Protein AF-A0A969SU35-F1 (afdb_monomer)

Nearest PDB structures (foldseek):
  8gym-assembly1_t5  TM=3.077E-01  e=8.056E+00  Tetrahymena thermophila SB210

Structure (mmCIF, N/CA/C/O backbone):
data_AF-A0A969SU35-F1
#
_entry.id   AF-A0A969SU35-F1
#
loop_
_atom_site.group_PDB
_atom_site.id
_atom_site.type_symbol
_atom_site.label_atom_id
_atom_site.label_alt_id
_atom_site.label_comp_id
_atom_site.label_asym_id
_atom_site.label_entity_id
_atom_site.label_seq_id
_atom_site.pdbx_PDB_ins_code
_atom_site.Cartn_x
_atom_site.Cartn_y
_atom_site.Cartn_z
_atom_site.occupancy
_atom_site.B_iso_or_equiv
_atom_site.auth_seq_id
_atom_site.auth_comp_id
_atom_site.auth_asym_id
_atom_site.auth_atom_id
_atom_site.pdbx_PDB_model_num
ATOM 1 N N . MET A 1 1 ? -15.078 13.250 1.521 1.00 56.38 1 MET A N 1
ATOM 2 C CA . MET A 1 1 ? -14.230 12.289 0.767 1.00 56.38 1 MET A CA 1
ATOM 3 C C . MET A 1 1 ? -14.354 10.861 1.301 1.00 56.38 1 MET A C 1
ATOM 5 O O . MET A 1 1 ? -14.612 9.961 0.513 1.00 56.38 1 MET A O 1
ATOM 9 N N . LEU A 1 2 ? -14.246 10.649 2.619 1.00 65.19 2 LEU A N 1
ATOM 10 C CA . LEU A 1 2 ? -14.391 9.331 3.262 1.00 65.19 2 LEU A CA 1
ATOM 11 C C . LEU A 1 2 ? -15.762 8.658 3.031 1.00 65.19 2 LEU A C 1
ATOM 13 O O . LEU A 1 2 ? -15.811 7.456 2.777 1.00 65.19 2 LEU A O 1
ATOM 17 N N . ASP A 1 3 ? -16.856 9.424 3.027 1.00 77.19 3 ASP A N 1
ATOM 18 C CA . ASP A 1 3 ? -18.207 8.880 2.793 1.00 77.19 3 ASP A CA 1
ATOM 19 C C . ASP A 1 3 ? -18.435 8.427 1.344 1.00 77.19 3 ASP A C 1
ATOM 21 O O . ASP A 1 3 ? -19.140 7.449 1.087 1.00 77.19 3 ASP A O 1
ATOM 25 N N . GLY A 1 4 ? -17.768 9.084 0.388 1.00 77.69 4 GLY A N 1
ATOM 26 C CA . GLY A 1 4 ? -17.769 8.682 -1.021 1.00 77.69 4 GLY A CA 1
ATOM 27 C C . GLY A 1 4 ? -17.062 7.343 -1.234 1.00 77.69 4 GLY A C 1
ATOM 28 O O . GLY A 1 4 ? -17.556 6.480 -1.951 1.00 77.69 4 GLY A O 1
ATOM 29 N N . LEU A 1 5 ? -15.941 7.125 -0.539 1.00 75.06 5 LEU A N 1
ATOM 30 C CA . LEU A 1 5 ? -15.221 5.854 -0.601 1.00 75.06 5 LEU A CA 1
ATOM 31 C C . LEU A 1 5 ? -16.027 4.719 0.048 1.00 75.06 5 LEU A C 1
ATOM 33 O O . LEU A 1 5 ? -16.115 3.629 -0.509 1.00 75.06 5 LEU A O 1
ATOM 37 N N . LYS A 1 6 ? -16.659 4.976 1.200 1.00 72.38 6 LYS A N 1
ATOM 38 C CA . LYS A 1 6 ? -17.531 3.996 1.866 1.00 72.38 6 LYS A CA 1
ATOM 39 C C . LYS A 1 6 ? -18.706 3.581 0.986 1.00 72.38 6 LYS A C 1
ATOM 41 O O . L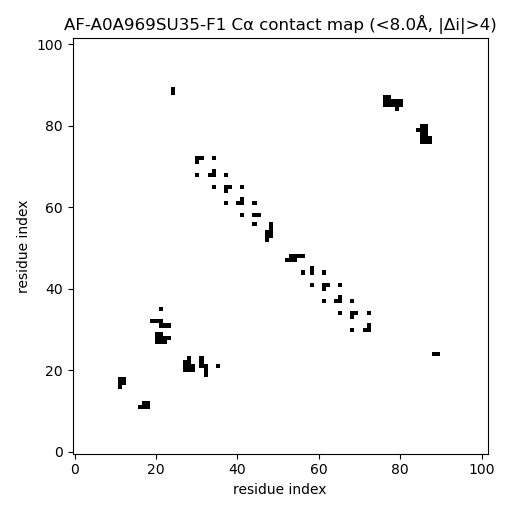YS A 1 6 ? -18.937 2.391 0.815 1.00 72.38 6 LYS A O 1
ATOM 46 N N . SER A 1 7 ? -19.428 4.547 0.424 1.00 78.25 7 SER A N 1
ATOM 47 C CA . SER A 1 7 ? -20.576 4.270 -0.449 1.00 78.25 7 SER A CA 1
ATOM 48 C C . SER A 1 7 ? -20.168 3.539 -1.730 1.00 78.25 7 SER A C 1
ATOM 50 O O . SER A 1 7 ? -20.891 2.656 -2.181 1.00 78.25 7 SER A O 1
ATOM 52 N N . PHE A 1 8 ? -18.984 3.823 -2.275 1.00 81.06 8 PHE A N 1
ATOM 53 C CA . PHE A 1 8 ? -18.418 3.063 -3.389 1.00 81.06 8 PHE A CA 1
ATOM 54 C C . PHE A 1 8 ? -18.096 1.607 -3.015 1.00 81.06 8 PHE A C 1
ATOM 56 O O . PHE A 1 8 ? -18.470 0.692 -3.743 1.00 81.06 8 PHE A O 1
ATOM 63 N N . ILE A 1 9 ? -17.467 1.376 -1.857 1.00 74.06 9 ILE A N 1
ATOM 64 C CA . ILE A 1 9 ? -17.168 0.023 -1.356 1.00 74.06 9 ILE A CA 1
ATOM 65 C C . ILE A 1 9 ? -18.459 -0.772 -1.116 1.00 74.06 9 ILE A C 1
ATOM 67 O O . ILE A 1 9 ? -18.519 -1.949 -1.459 1.00 74.06 9 ILE A O 1
ATOM 71 N N . VAL A 1 10 ? -19.500 -0.137 -0.566 1.00 78.56 10 VAL A N 1
ATOM 72 C CA . VAL A 1 10 ? -20.816 -0.768 -0.373 1.00 78.56 10 VAL A CA 1
ATOM 73 C C . VAL A 1 10 ? -21.434 -1.148 -1.718 1.00 78.56 10 VAL A C 1
ATOM 75 O O . VAL A 1 10 ? -21.807 -2.303 -1.889 1.00 78.56 10 VAL A O 1
ATOM 78 N N . LYS A 1 11 ? -21.441 -0.234 -2.698 1.00 81.25 11 LYS A N 1
ATOM 79 C CA . LYS A 1 11 ? -21.952 -0.510 -4.051 1.00 81.25 11 LYS A CA 1
ATOM 80 C C . LYS A 1 11 ? -21.224 -1.657 -4.747 1.00 81.25 11 LYS A C 1
ATOM 82 O O . LYS A 1 11 ? -21.871 -2.444 -5.421 1.00 81.25 11 LYS A O 1
ATOM 87 N N . LEU A 1 12 ? -19.906 -1.769 -4.578 1.00 76.62 12 LEU A N 1
ATOM 88 C CA . LEU A 1 12 ? -19.122 -2.879 -5.133 1.00 76.62 12 LEU A CA 1
ATOM 89 C C . LEU A 1 12 ? -19.481 -4.225 -4.496 1.00 76.62 12 LEU A C 1
ATOM 91 O O . LEU A 1 12 ? -19.523 -5.249 -5.178 1.00 76.62 12 LEU A O 1
ATOM 95 N N . ASN A 1 13 ? -19.764 -4.213 -3.195 1.00 73.81 13 ASN A N 1
ATOM 96 C CA . ASN A 1 13 ? -20.196 -5.401 -2.471 1.00 73.81 13 ASN A CA 1
ATOM 97 C C . ASN A 1 13 ? -21.625 -5.808 -2.884 1.00 73.81 13 ASN A C 1
ATOM 99 O O . ASN A 1 13 ? -21.894 -6.985 -3.099 1.00 73.81 13 ASN A O 1
ATOM 103 N N . GLU A 1 14 ? -22.522 -4.831 -3.059 1.00 76.19 14 GLU A N 1
ATOM 104 C CA . GLU A 1 14 ? -23.890 -5.029 -3.565 1.00 76.19 14 GLU A CA 1
ATOM 105 C C . GLU A 1 14 ? -23.918 -5.486 -5.029 1.00 76.19 14 GLU A C 1
ATOM 107 O O . GLU A 1 14 ? -24.744 -6.316 -5.398 1.00 76.19 14 GLU A O 1
ATOM 112 N N . SER A 1 15 ? -22.987 -5.012 -5.861 1.00 77.06 15 SER A N 1
ATOM 113 C CA . SER A 1 15 ? -22.836 -5.456 -7.249 1.00 77.06 15 SER A CA 1
ATOM 114 C C . SER A 1 15 ? -22.139 -6.817 -7.373 1.00 77.06 15 SER A C 1
ATOM 116 O O . SER A 1 15 ? -21.793 -7.226 -8.479 1.00 77.06 15 SER A O 1
ATOM 118 N N . GLY A 1 16 ? -21.892 -7.505 -6.252 1.00 65.25 16 GLY A N 1
ATOM 119 C CA . GLY A 1 16 ? -21.328 -8.851 -6.221 1.00 65.25 16 GLY A CA 1
ATOM 120 C C . GLY A 1 16 ? -19.861 -8.931 -6.635 1.00 65.25 16 GLY A C 1
ATOM 121 O O . GLY A 1 16 ? -19.398 -10.018 -6.972 1.00 65.25 16 GLY A O 1
ATOM 122 N N . VAL A 1 17 ? -19.120 -7.816 -6.624 1.00 71.50 17 VAL A N 1
ATOM 123 C CA . VAL A 1 17 ? -17.678 -7.824 -6.893 1.00 71.50 17 VAL A CA 1
ATOM 124 C C . VAL A 1 17 ? -16.976 -8.199 -5.588 1.00 71.50 17 VAL A C 1
ATOM 126 O O . VAL A 1 17 ? -16.948 -7.384 -4.661 1.00 71.50 17 VAL A O 1
ATOM 129 N N . PRO A 1 18 ? -16.412 -9.417 -5.465 1.00 66.44 18 PRO A N 1
ATOM 130 C CA . PRO A 1 18 ? -15.722 -9.810 -4.250 1.00 66.44 18 PRO A CA 1
ATOM 131 C C . PRO A 1 18 ? -14.501 -8.909 -4.071 1.00 66.44 18 PRO A C 1
ATOM 133 O O . PRO A 1 18 ? -13.557 -8.958 -4.857 1.00 66.44 18 PRO A O 1
ATOM 136 N N . LEU A 1 19 ? -14.519 -8.072 -3.034 1.00 69.06 19 LEU A N 1
ATOM 137 C CA . LEU A 1 19 ? -13.367 -7.267 -2.651 1.00 69.06 19 LEU A CA 1
ATOM 138 C C . LEU A 1 19 ? -12.499 -8.079 -1.684 1.00 69.06 19 LEU A C 1
ATOM 140 O O . LEU A 1 19 ? -12.898 -8.263 -0.528 1.00 69.06 19 LEU A O 1
ATOM 144 N N . PRO A 1 20 ? -11.320 -8.572 -2.111 1.00 71.56 20 PRO A N 1
ATOM 145 C CA . PRO A 1 20 ? -10.421 -9.288 -1.221 1.00 71.56 20 PRO A CA 1
ATOM 146 C C . PRO A 1 20 ? -9.867 -8.303 -0.188 1.00 71.56 20 PRO A C 1
ATOM 148 O O . PRO A 1 20 ? -8.945 -7.540 -0.464 1.00 71.56 20 PRO A O 1
ATOM 151 N N . MET A 1 21 ? -10.458 -8.293 1.007 1.00 79.31 21 MET A N 1
ATOM 152 C CA . MET A 1 21 ? -9.996 -7.476 2.126 1.00 79.31 21 MET A CA 1
ATOM 153 C C . MET A 1 21 ? -9.255 -8.329 3.147 1.00 79.31 21 MET A C 1
ATOM 155 O O . MET A 1 21 ? -9.782 -9.320 3.658 1.00 79.31 21 MET A O 1
ATOM 159 N N . VAL A 1 22 ? -8.052 -7.889 3.507 1.00 81.38 22 VAL A N 1
ATOM 160 C CA . VAL A 1 22 ? -7.283 -8.462 4.610 1.00 81.38 22 VAL A CA 1
ATOM 161 C C . VAL A 1 22 ? -8.019 -8.176 5.916 1.00 81.38 22 VAL A C 1
ATOM 163 O O . VAL A 1 22 ? -8.379 -7.032 6.221 1.00 81.38 22 VAL A O 1
ATOM 166 N N . ARG A 1 23 ? -8.258 -9.234 6.695 1.00 76.00 23 ARG A N 1
ATOM 167 C CA . ARG A 1 23 ? -8.853 -9.129 8.026 1.00 76.00 23 ARG A CA 1
ATOM 168 C C . ARG A 1 23 ? -7.756 -8.977 9.066 1.00 76.00 23 ARG A C 1
ATOM 170 O O . ARG A 1 23 ? -6.842 -9.788 9.131 1.00 76.00 23 ARG A O 1
ATOM 177 N N . THR A 1 24 ? -7.894 -7.966 9.910 1.00 73.38 24 THR A N 1
ATOM 178 C CA . THR A 1 24 ? -7.055 -7.763 11.096 1.00 73.38 24 THR A CA 1
ATOM 179 C C . THR A 1 24 ? -7.969 -7.858 12.313 1.00 73.38 24 THR A C 1
ATOM 181 O O . THR A 1 24 ? -8.896 -7.054 12.430 1.00 73.38 24 THR A O 1
ATOM 184 N N . ASN A 1 25 ? -7.759 -8.848 13.189 1.00 67.88 25 ASN A N 1
ATOM 185 C CA . ASN A 1 25 ? -8.601 -9.111 14.371 1.00 67.88 25 ASN A CA 1
ATOM 186 C C . ASN A 1 25 ? -10.093 -9.293 14.036 1.00 67.88 25 ASN A C 1
ATOM 188 O O . ASN A 1 25 ? -10.968 -8.643 14.604 1.00 67.88 25 ASN A O 1
ATOM 192 N N . GLY A 1 26 ? -10.384 -10.120 13.028 1.00 73.06 26 GLY A N 1
ATOM 193 C CA . GLY A 1 26 ? -11.753 -10.443 12.607 1.00 73.06 26 GLY A CA 1
ATOM 194 C C . GLY A 1 26 ? -12.485 -9.340 11.832 1.00 73.06 26 GLY A C 1
ATOM 195 O O . GLY A 1 26 ? -13.494 -9.631 11.192 1.00 73.06 26 GLY A O 1
ATOM 196 N N . LYS A 1 27 ? -11.967 -8.103 11.809 1.00 74.00 27 LYS A N 1
ATOM 197 C CA . LYS A 1 27 ? -12.558 -6.974 11.073 1.00 74.00 27 LYS A CA 1
ATOM 198 C C . LYS A 1 27 ? -11.840 -6.740 9.738 1.00 74.00 27 LYS A C 1
ATOM 200 O O . LYS A 1 27 ? -10.609 -6.813 9.689 1.00 74.00 27 LYS A O 1
ATOM 205 N N . PRO A 1 28 ? -12.571 -6.440 8.650 1.00 78.88 28 PRO A N 1
ATOM 206 C CA . PRO A 1 28 ? -11.952 -6.069 7.382 1.00 78.88 28 PRO A CA 1
ATOM 207 C C . PRO A 1 28 ? -11.196 -4.742 7.525 1.00 78.88 28 PRO A C 1
ATOM 209 O O . PRO A 1 28 ? -11.714 -3.781 8.098 1.00 78.88 28 PRO A O 1
ATOM 212 N N . SER A 1 29 ? -9.969 -4.680 7.003 1.00 79.25 29 SER A N 1
ATOM 213 C CA . SER A 1 29 ? -9.123 -3.488 7.083 1.00 79.25 29 SER A CA 1
ATOM 214 C C . SER A 1 29 ? -8.605 -3.085 5.706 1.00 79.25 29 SER A C 1
ATOM 216 O O . SER A 1 29 ? -7.735 -3.735 5.122 1.00 79.25 29 SER A O 1
ATOM 218 N N . LEU A 1 30 ? -9.113 -1.956 5.205 1.00 82.25 30 LEU A N 1
ATOM 219 C CA . LEU A 1 30 ? -8.684 -1.371 3.933 1.00 82.25 30 LEU A CA 1
ATOM 220 C C . LEU A 1 30 ? -7.184 -1.037 3.949 1.00 82.25 30 LEU A C 1
ATOM 222 O O . LEU A 1 30 ? -6.465 -1.359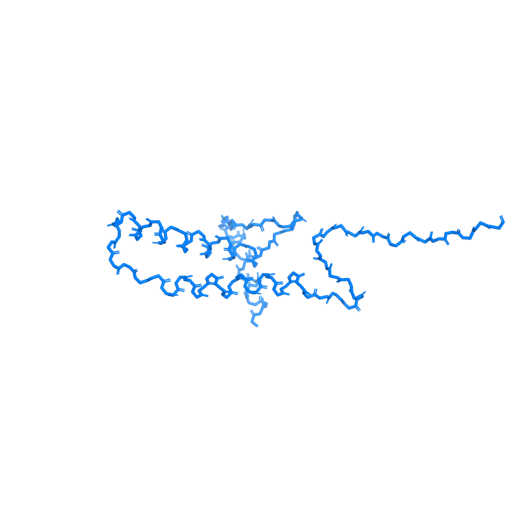 3.011 1.00 82.25 30 LEU A O 1
ATOM 226 N N . THR A 1 31 ? -6.694 -0.443 5.042 1.00 82.38 31 THR A N 1
ATOM 227 C CA . THR A 1 31 ? -5.282 -0.053 5.184 1.00 82.38 31 THR A CA 1
ATOM 228 C C . THR A 1 31 ? -4.355 -1.266 5.139 1.00 82.38 31 THR A C 1
ATOM 230 O O . THR A 1 31 ? -3.342 -1.232 4.451 1.00 82.38 31 THR A O 1
ATOM 233 N N . ALA A 1 32 ? -4.722 -2.358 5.818 1.00 80.69 32 ALA A N 1
ATOM 234 C CA . ALA A 1 32 ? -3.946 -3.598 5.782 1.00 80.69 32 ALA A CA 1
ATOM 235 C C . ALA A 1 32 ? -3.946 -4.222 4.377 1.00 80.69 32 ALA A C 1
ATOM 237 O O . ALA A 1 32 ? -2.925 -4.717 3.914 1.00 80.69 32 ALA A O 1
ATOM 238 N N . THR A 1 33 ? -5.076 -4.135 3.673 1.00 85.94 33 THR A N 1
ATOM 239 C CA . THR A 1 33 ? -5.206 -4.615 2.290 1.00 85.94 33 THR A CA 1
ATOM 240 C C . THR A 1 33 ? -4.316 -3.822 1.331 1.00 85.94 33 THR A C 1
ATOM 242 O O . THR A 1 33 ? -3.634 -4.411 0.499 1.00 85.94 33 THR A O 1
ATOM 245 N N . LEU A 1 34 ? -4.262 -2.495 1.475 1.00 85.44 34 LEU A N 1
ATOM 246 C CA . LEU A 1 34 ? -3.392 -1.632 0.669 1.00 85.44 34 LEU A CA 1
ATOM 247 C C . LEU A 1 34 ? -1.905 -1.891 0.938 1.00 85.44 34 LEU A C 1
ATOM 249 O O . LEU A 1 34 ? -1.113 -1.928 -0.002 1.00 85.44 34 LEU A O 1
ATOM 253 N N . VAL A 1 35 ? -1.520 -2.128 2.197 1.00 86.88 35 VAL A N 1
ATOM 254 C CA . VAL A 1 35 ? -0.152 -2.563 2.532 1.0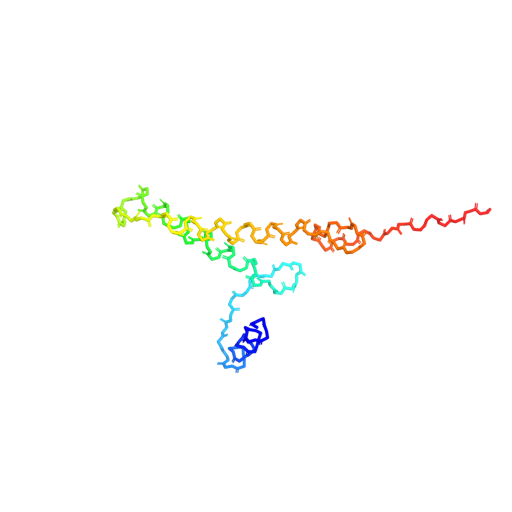0 86.88 35 VAL A CA 1
ATOM 255 C C . VAL A 1 35 ? 0.163 -3.901 1.889 1.00 86.88 35 VAL A C 1
ATOM 257 O O . VAL A 1 35 ? 1.207 -4.046 1.269 1.00 86.88 35 VAL A O 1
ATOM 260 N N . PHE A 1 36 ? -0.744 -4.868 1.992 1.00 87.06 36 PHE A N 1
ATOM 261 C CA . PHE A 1 36 ? -0.539 -6.182 1.402 1.00 87.06 36 PHE A CA 1
ATOM 262 C C . PHE A 1 36 ? -0.365 -6.104 -0.121 1.00 87.06 36 PHE A C 1
ATOM 264 O O . PHE A 1 36 ? 0.577 -6.677 -0.662 1.00 87.06 36 PHE A O 1
ATOM 271 N N . LEU A 1 37 ? -1.221 -5.355 -0.819 1.00 88.12 37 LEU A N 1
ATOM 272 C CA . LEU A 1 37 ? -1.118 -5.171 -2.269 1.00 88.12 37 LEU A CA 1
ATOM 273 C C . LEU A 1 37 ? 0.182 -4.468 -2.670 1.00 88.12 37 LEU A C 1
ATOM 275 O O . LEU A 1 37 ? 0.907 -4.975 -3.523 1.00 88.12 37 LEU A O 1
ATOM 279 N N . SER A 1 38 ? 0.503 -3.339 -2.032 1.00 86.19 38 SER A N 1
ATOM 280 C CA . SER A 1 38 ? 1.728 -2.581 -2.328 1.00 86.19 38 SER A CA 1
ATOM 281 C C . SER A 1 38 ? 2.996 -3.377 -2.012 1.00 86.19 38 SER A C 1
ATOM 283 O O . SER A 1 38 ? 3.961 -3.310 -2.770 1.00 86.19 38 SER A O 1
ATOM 285 N N . PHE A 1 39 ? 2.979 -4.198 -0.959 1.00 88.31 39 PHE A N 1
ATOM 286 C CA . PHE A 1 39 ? 4.082 -5.091 -0.614 1.00 88.31 39 PHE A CA 1
ATOM 287 C C . PHE A 1 39 ? 4.300 -6.155 -1.686 1.00 88.31 39 PHE A C 1
ATOM 289 O O . PHE A 1 39 ? 5.422 -6.319 -2.155 1.00 88.31 39 PHE A O 1
ATOM 296 N N . ASN A 1 40 ? 3.237 -6.834 -2.125 1.00 87.44 40 ASN A N 1
ATOM 297 C CA . ASN A 1 40 ? 3.348 -7.832 -3.189 1.00 87.44 40 ASN A CA 1
ATOM 298 C C . ASN A 1 40 ? 3.811 -7.203 -4.509 1.00 87.44 40 ASN A C 1
ATOM 300 O O . ASN A 1 40 ? 4.637 -7.789 -5.202 1.00 87.44 40 ASN A O 1
ATOM 304 N N . MET A 1 41 ? 3.340 -5.998 -4.841 1.00 85.75 41 MET A N 1
ATOM 305 C CA . MET A 1 41 ? 3.772 -5.288 -6.047 1.00 85.75 41 MET A CA 1
ATO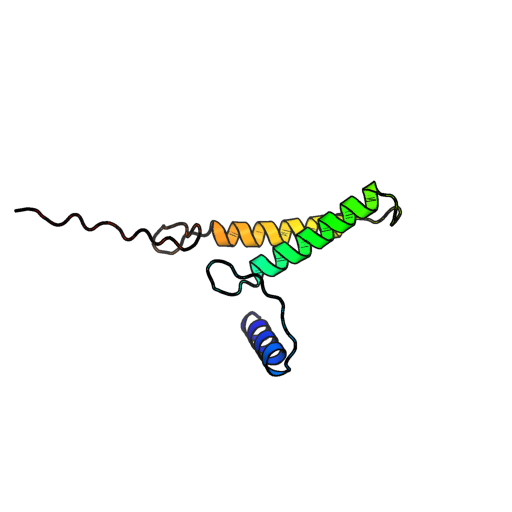M 306 C C . MET A 1 41 ? 5.266 -4.941 -6.007 1.00 85.75 41 MET A C 1
ATOM 308 O O . MET A 1 41 ? 5.989 -5.210 -6.965 1.00 85.75 41 MET A O 1
ATOM 312 N N . ALA A 1 42 ? 5.742 -4.393 -4.886 1.00 86.31 42 ALA A N 1
ATOM 313 C CA . ALA A 1 42 ? 7.152 -4.068 -4.703 1.00 86.31 42 ALA A CA 1
ATOM 314 C C . ALA A 1 42 ? 8.031 -5.329 -4.689 1.00 86.31 42 ALA A C 1
ATOM 316 O O . ALA A 1 42 ? 9.079 -5.351 -5.330 1.00 86.31 42 ALA A O 1
ATOM 317 N N . LEU A 1 43 ? 7.588 -6.396 -4.016 1.00 87.38 43 LEU A N 1
ATOM 318 C CA . LEU A 1 43 ? 8.311 -7.665 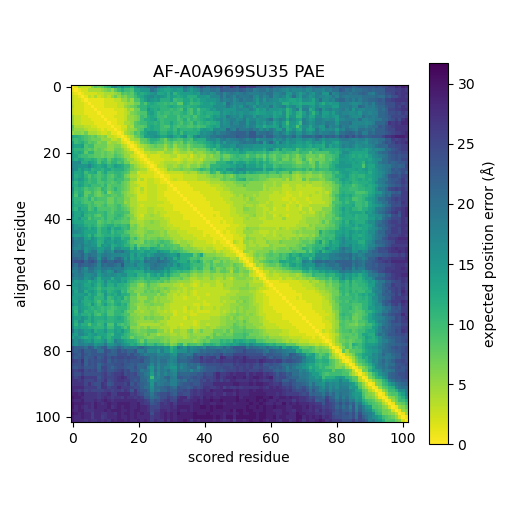-3.930 1.00 87.38 43 LEU A CA 1
ATOM 319 C C . LEU A 1 43 ? 8.429 -8.344 -5.299 1.00 87.38 43 LEU A C 1
ATOM 321 O O . LEU A 1 43 ? 9.529 -8.716 -5.700 1.00 87.38 43 LEU A O 1
ATOM 325 N N . LEU A 1 44 ? 7.329 -8.458 -6.048 1.00 86.94 44 LEU A N 1
ATOM 326 C CA . LEU A 1 44 ? 7.351 -9.011 -7.405 1.00 86.94 44 LEU A CA 1
ATOM 327 C C . LEU A 1 44 ? 8.194 -8.155 -8.348 1.00 86.94 44 LEU A C 1
ATOM 329 O O . LEU A 1 44 ? 8.936 -8.702 -9.158 1.00 86.94 44 LEU A O 1
ATOM 333 N N . GLY A 1 45 ? 8.134 -6.830 -8.215 1.00 85.19 45 GLY A N 1
ATOM 334 C CA . GLY A 1 45 ? 8.985 -5.930 -8.982 1.00 85.19 45 GLY A CA 1
ATOM 335 C C . GLY A 1 45 ? 10.476 -6.137 -8.692 1.00 85.19 45 GLY A C 1
ATOM 336 O O . GLY A 1 45 ? 11.279 -6.239 -9.618 1.00 85.19 45 GLY A O 1
ATOM 337 N N . GLN A 1 46 ? 10.857 -6.274 -7.419 1.00 84.75 46 GLN A N 1
ATOM 338 C CA . GLN A 1 46 ? 12.242 -6.551 -7.023 1.00 84.75 46 GLN A CA 1
ATOM 339 C C . GLN A 1 46 ? 12.712 -7.934 -7.493 1.00 84.75 46 GLN A C 1
ATOM 341 O O . GLN A 1 46 ? 13.794 -8.044 -8.067 1.00 84.75 46 GLN A O 1
ATOM 346 N N . LEU A 1 47 ? 11.895 -8.977 -7.320 1.00 85.75 47 LEU A N 1
ATOM 347 C CA . LEU A 1 47 ? 12.195 -10.324 -7.820 1.00 85.75 47 LEU A CA 1
ATOM 348 C C . LEU A 1 47 ? 12.291 -10.355 -9.351 1.00 85.75 47 LEU A C 1
ATOM 350 O O . LEU A 1 47 ? 13.171 -11.010 -9.909 1.00 85.75 47 LEU A O 1
ATOM 354 N N . GLY A 1 48 ? 11.429 -9.606 -10.035 1.00 84.00 48 GLY A N 1
ATOM 355 C CA . GLY A 1 48 ? 11.444 -9.424 -11.483 1.00 84.00 48 GLY A CA 1
ATOM 356 C C . GLY A 1 48 ? 12.720 -8.752 -11.991 1.00 84.00 48 GLY A C 1
ATOM 357 O O . GLY A 1 48 ? 13.264 -9.157 -13.017 1.00 84.00 48 GLY A O 1
ATOM 358 N N . LYS A 1 49 ? 13.234 -7.774 -11.236 1.00 79.94 49 LYS A N 1
ATOM 359 C CA . LYS A 1 49 ? 14.511 -7.110 -11.518 1.00 79.94 49 LYS A CA 1
ATOM 360 C C . LYS A 1 49 ? 15.708 -8.029 -11.268 1.00 79.94 49 LYS A C 1
ATOM 362 O O . LYS A 1 49 ? 16.604 -8.092 -12.098 1.00 79.94 49 LYS A O 1
ATOM 367 N N . ILE A 1 50 ? 15.710 -8.789 -10.170 1.00 82.88 50 ILE A N 1
ATOM 368 C CA . ILE A 1 50 ? 16.789 -9.746 -9.851 1.00 82.88 50 ILE A CA 1
ATOM 369 C C . ILE A 1 50 ? 16.848 -10.883 -10.880 1.00 82.88 50 ILE A C 1
ATOM 371 O O . ILE A 1 50 ? 17.929 -11.297 -11.288 1.00 82.88 50 ILE A O 1
ATOM 375 N N . SER A 1 51 ? 15.690 -11.375 -11.324 1.00 84.38 51 SER A N 1
ATOM 376 C CA . SER A 1 51 ? 15.595 -12.433 -12.338 1.00 84.38 51 SER A CA 1
ATOM 377 C C . SER A 1 51 ? 15.833 -11.943 -13.772 1.00 84.38 51 SER A C 1
ATOM 379 O O . SER A 1 51 ? 15.794 -12.758 -14.691 1.00 84.38 51 SER A O 1
ATOM 381 N N . ASN A 1 52 ? 16.069 -10.637 -13.984 1.00 77.56 52 ASN A N 1
ATOM 382 C CA . ASN A 1 52 ? 16.132 -9.979 -15.298 1.00 77.56 52 ASN A CA 1
ATOM 383 C C . ASN A 1 52 ? 14.916 -10.254 -16.206 1.00 77.56 52 ASN A C 1
ATOM 385 O O . ASN A 1 52 ? 14.962 -9.984 -17.403 1.00 77.56 52 ASN A O 1
ATOM 389 N N . PHE A 1 53 ? 13.809 -10.759 -15.655 1.00 79.19 53 PHE A N 1
ATOM 390 C CA . PHE A 1 53 ? 12.643 -11.174 -16.435 1.00 79.19 53 PHE A CA 1
ATOM 391 C C . PHE A 1 53 ? 11.923 -9.982 -17.075 1.00 79.19 53 PHE A C 1
ATOM 393 O O . PHE A 1 53 ? 11.339 -10.096 -18.148 1.00 79.19 53 PHE A O 1
ATOM 400 N N . PHE A 1 54 ? 11.990 -8.826 -16.416 1.00 66.94 54 PHE A N 1
ATOM 401 C CA . PHE A 1 54 ? 11.304 -7.610 -16.834 1.00 66.94 54 PHE A CA 1
ATOM 402 C C . PHE A 1 54 ? 12.241 -6.503 -17.362 1.00 66.94 54 PHE A C 1
ATOM 404 O O . PHE A 1 54 ? 11.758 -5.444 -17.756 1.00 66.94 54 PHE A O 1
ATOM 411 N N . GLY A 1 55 ? 13.560 -6.729 -17.405 1.00 74.31 55 GLY A N 1
ATOM 412 C CA . GLY A 1 55 ? 14.547 -5.710 -17.794 1.00 74.31 55 GLY A CA 1
ATOM 413 C C . GLY A 1 55 ? 14.678 -4.558 -16.783 1.00 74.31 55 GLY A C 1
ATOM 414 O O . GLY A 1 55 ? 14.457 -4.746 -15.584 1.00 74.31 55 GLY A O 1
ATOM 415 N N . ASP A 1 56 ? 15.026 -3.358 -17.262 1.00 71.12 56 ASP A N 1
ATOM 416 C CA . ASP A 1 56 ? 15.168 -2.135 -16.451 1.00 71.12 56 ASP A CA 1
ATOM 417 C C . ASP A 1 56 ? 13.807 -1.504 -16.105 1.00 71.12 56 ASP A C 1
ATOM 419 O O . ASP A 1 56 ? 13.468 -0.397 -16.527 1.00 71.12 56 ASP A O 1
ATOM 423 N N . ILE A 1 57 ? 12.999 -2.209 -15.311 1.00 76.06 57 ILE A N 1
ATOM 424 C CA . ILE A 1 57 ? 11.811 -1.601 -14.704 1.00 76.06 57 ILE A CA 1
ATOM 425 C C . ILE A 1 57 ? 12.231 -0.659 -13.571 1.00 76.06 57 ILE A C 1
ATOM 427 O O . ILE A 1 57 ? 12.951 -1.040 -12.639 1.00 76.06 57 ILE A O 1
ATOM 431 N N . ASP A 1 58 ? 11.715 0.571 -13.625 1.00 79.44 58 ASP A N 1
ATOM 432 C CA . ASP A 1 58 ? 11.816 1.529 -12.531 1.00 79.44 58 ASP A CA 1
ATOM 433 C C . ASP A 1 58 ? 10.864 1.144 -11.385 1.00 79.44 58 ASP A C 1
ATOM 435 O O . ASP A 1 58 ? 9.638 1.224 -11.482 1.00 79.44 58 ASP A O 1
ATOM 439 N N . LEU A 1 59 ? 11.451 0.713 -10.268 1.00 83.50 59 LEU A N 1
ATOM 440 C CA . LEU A 1 59 ? 10.742 0.293 -9.057 1.00 83.50 59 LEU A CA 1
ATOM 441 C C . LEU A 1 59 ? 10.518 1.440 -8.066 1.00 83.50 59 LEU A C 1
ATOM 443 O O . LEU A 1 59 ? 9.918 1.232 -7.009 1.00 83.50 59 LEU A O 1
ATOM 447 N 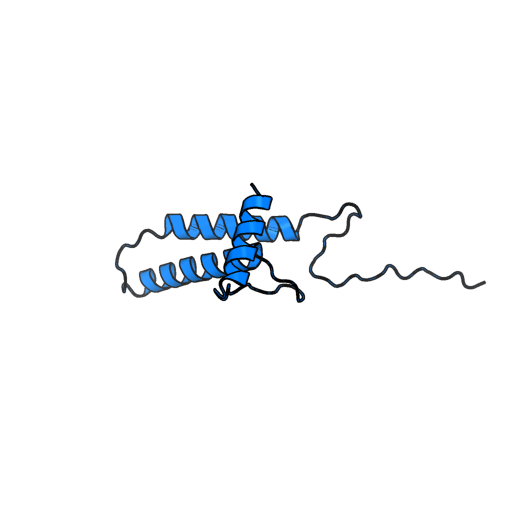N . THR A 1 60 ? 10.987 2.646 -8.384 1.00 86.81 60 THR A N 1
ATOM 448 C CA . THR A 1 60 ? 10.971 3.796 -7.476 1.00 86.81 60 THR A CA 1
ATOM 449 C C . THR A 1 60 ? 9.550 4.140 -7.038 1.00 86.81 60 THR A C 1
ATOM 451 O O . THR A 1 60 ? 9.279 4.270 -5.844 1.00 86.81 60 THR A O 1
ATOM 454 N N . GLN A 1 61 ? 8.605 4.192 -7.981 1.00 84.81 61 GLN A N 1
ATOM 455 C CA . GLN A 1 61 ? 7.204 4.490 -7.668 1.00 84.81 61 GLN A CA 1
ATOM 456 C C . GLN A 1 61 ? 6.538 3.397 -6.822 1.00 84.81 61 GLN A C 1
ATOM 458 O O . GLN A 1 61 ? 5.800 3.704 -5.886 1.00 84.81 61 GLN A O 1
ATOM 463 N N . SER A 1 62 ? 6.841 2.126 -7.098 1.00 82.81 62 SER A N 1
ATOM 464 C CA . SER A 1 62 ? 6.305 0.994 -6.329 1.00 82.81 62 SER A CA 1
ATOM 465 C C . SER A 1 62 ? 6.810 1.004 -4.884 1.00 82.81 62 SER A C 1
ATOM 467 O O . SER A 1 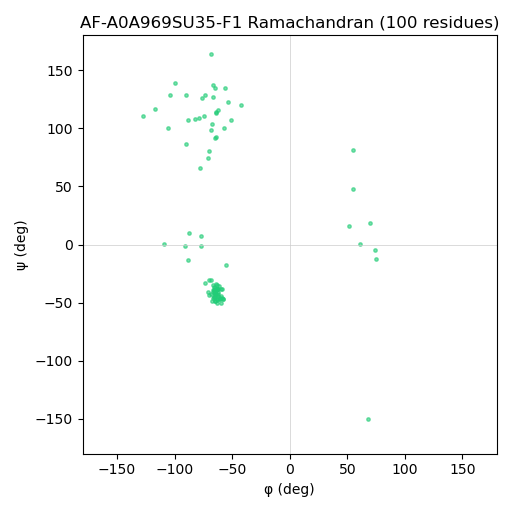62 ? 6.039 0.779 -3.951 1.00 82.81 62 SER A O 1
ATOM 469 N N . ASN A 1 63 ? 8.087 1.340 -4.681 1.00 86.56 63 ASN A N 1
ATOM 470 C CA . ASN A 1 63 ? 8.670 1.479 -3.348 1.00 86.56 63 ASN A CA 1
ATOM 471 C C . ASN A 1 63 ? 8.076 2.670 -2.580 1.00 86.56 63 ASN A C 1
ATOM 473 O O . ASN A 1 63 ? 7.803 2.544 -1.386 1.00 86.56 63 ASN A O 1
ATOM 477 N N . TYR A 1 64 ? 7.820 3.804 -3.244 1.00 88.81 64 TYR A N 1
ATOM 478 C CA . TYR A 1 64 ? 7.132 4.934 -2.610 1.00 88.81 64 TYR A CA 1
ATOM 479 C C . TYR A 1 64 ? 5.709 4.578 -2.184 1.00 88.81 64 TYR A C 1
ATOM 481 O O . TYR A 1 64 ? 5.307 4.904 -1.066 1.00 88.81 64 TYR A O 1
ATOM 489 N N . LEU A 1 65 ? 4.963 3.870 -3.035 1.00 87.00 65 LEU A N 1
ATOM 490 C CA . LEU A 1 65 ? 3.616 3.411 -2.705 1.00 87.00 65 LEU A CA 1
ATOM 491 C C . LEU A 1 65 ? 3.629 2.489 -1.478 1.00 87.00 65 LEU A C 1
ATOM 493 O O . LEU A 1 65 ? 2.847 2.696 -0.551 1.00 87.00 65 LEU A O 1
ATOM 497 N N . LEU A 1 66 ? 4.557 1.528 -1.433 1.00 88.38 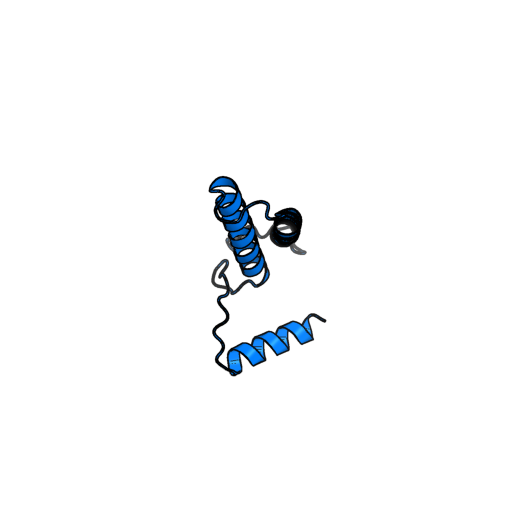66 LEU A N 1
ATOM 498 C CA . LEU A 1 66 ? 4.746 0.658 -0.272 1.00 88.38 66 LEU A CA 1
ATOM 499 C C . LEU A 1 66 ? 5.051 1.466 0.992 1.00 88.38 66 LEU A C 1
ATOM 501 O O . LEU A 1 66 ? 4.438 1.234 2.031 1.00 88.38 66 LEU A O 1
ATOM 505 N N . LEU A 1 67 ? 5.961 2.435 0.912 1.00 89.75 67 LEU A N 1
ATOM 506 C CA . LEU A 1 67 ? 6.370 3.236 2.063 1.00 89.75 67 LEU A CA 1
ATOM 507 C C . LEU A 1 67 ? 5.218 4.096 2.606 1.00 89.75 67 LEU A C 1
ATOM 509 O O . LEU A 1 67 ? 5.021 4.176 3.821 1.00 89.75 67 LEU A O 1
ATOM 513 N N . ILE A 1 68 ? 4.403 4.683 1.728 1.00 89.06 68 ILE A N 1
ATOM 514 C CA . ILE A 1 68 ? 3.209 5.447 2.116 1.00 89.06 68 ILE A CA 1
ATOM 515 C C . ILE A 1 68 ? 2.161 4.526 2.751 1.00 89.06 68 ILE A C 1
ATOM 517 O O . ILE A 1 68 ? 1.621 4.838 3.812 1.00 89.06 68 ILE A O 1
ATOM 521 N N . CYS A 1 69 ? 1.882 3.366 2.154 1.00 86.69 69 CYS A N 1
ATOM 522 C CA . CYS A 1 69 ? 0.908 2.434 2.717 1.00 86.69 69 CYS A CA 1
ATOM 523 C C . CYS A 1 69 ? 1.371 1.880 4.072 1.00 86.69 69 CYS A C 1
ATOM 525 O O . CYS A 1 69 ? 0.579 1.809 5.014 1.00 86.69 69 CYS A O 1
ATOM 527 N N . LEU A 1 70 ? 2.651 1.520 4.188 1.00 86.50 70 LEU A N 1
ATOM 528 C CA . LEU A 1 70 ? 3.234 0.979 5.411 1.00 86.50 70 LEU A CA 1
ATOM 529 C C . LEU A 1 70 ? 3.251 2.023 6.530 1.00 86.50 70 LEU A C 1
ATOM 531 O O . LEU A 1 70 ? 2.846 1.718 7.650 1.00 86.50 70 LEU A O 1
ATOM 535 N N . SER A 1 71 ? 3.653 3.260 6.229 1.00 87.19 71 SER A N 1
ATOM 536 C CA . SER A 1 71 ? 3.613 4.360 7.199 1.00 87.19 71 SER A CA 1
ATOM 537 C C . SER A 1 71 ? 2.186 4.687 7.635 1.00 87.19 71 SER A C 1
ATOM 539 O O . SER A 1 71 ? 1.957 4.894 8.822 1.00 87.19 71 SER A O 1
ATOM 541 N N . ALA A 1 72 ? 1.202 4.643 6.733 1.00 84.50 72 ALA A N 1
ATOM 542 C CA . ALA A 1 72 ? -0.205 4.818 7.092 1.00 84.50 72 ALA A CA 1
ATOM 543 C C . ALA A 1 72 ? -0.727 3.687 7.999 1.00 84.50 72 ALA A C 1
ATOM 545 O O . ALA A 1 72 ? -1.466 3.941 8.952 1.00 84.50 72 ALA A O 1
ATOM 546 N N . TYR A 1 73 ? -0.337 2.437 7.738 1.00 82.69 73 TYR A N 1
ATOM 547 C CA . TYR A 1 73 ? -0.711 1.294 8.574 1.00 82.69 73 TYR A CA 1
ATOM 548 C C . TYR A 1 73 ? -0.060 1.345 9.956 1.00 82.69 73 TYR A C 1
ATOM 550 O O . TYR A 1 73 ? -0.752 1.208 10.965 1.00 82.69 73 TYR A O 1
ATOM 558 N N . LEU A 1 74 ? 1.252 1.582 10.010 1.00 84.88 74 LEU A N 1
ATOM 559 C CA . LEU A 1 74 ? 1.988 1.714 11.264 1.00 84.88 74 LEU A CA 1
ATOM 560 C C . LEU A 1 74 ? 1.531 2.943 12.048 1.00 84.88 74 LEU A C 1
ATOM 562 O O . LEU A 1 74 ? 1.299 2.835 13.245 1.00 84.88 74 LEU A O 1
ATOM 566 N N . GLY A 1 75 ? 1.306 4.075 11.381 1.00 84.62 75 GLY A N 1
ATOM 567 C CA . GLY A 1 75 ? 0.763 5.286 11.991 1.00 84.62 75 GLY A CA 1
ATOM 568 C C . GLY A 1 75 ? -0.594 5.030 12.640 1.00 84.62 75 GLY A C 1
ATOM 569 O O . GLY A 1 75 ? -0.782 5.343 13.812 1.00 84.62 75 GLY A O 1
ATOM 570 N N . ARG A 1 76 ? -1.506 4.348 11.936 1.00 77.62 76 ARG A N 1
ATOM 571 C CA . ARG A 1 76 ? -2.791 3.913 12.504 1.00 77.62 76 ARG A CA 1
ATOM 572 C C . ARG A 1 76 ? -2.619 2.948 13.683 1.00 77.62 76 ARG A C 1
ATOM 574 O O . ARG A 1 76 ? -3.417 2.990 14.611 1.00 77.62 76 ARG A O 1
ATOM 581 N N . ARG A 1 77 ? -1.609 2.074 13.652 1.00 72.81 77 ARG A N 1
ATOM 582 C CA . ARG A 1 77 ? -1.321 1.115 14.733 1.00 72.81 77 ARG A CA 1
ATOM 583 C C . ARG A 1 77 ? -0.710 1.784 15.969 1.00 72.81 77 ARG A C 1
ATOM 585 O O . ARG A 1 77 ? -0.956 1.339 17.083 1.00 72.81 77 ARG A O 1
ATOM 592 N N . MET A 1 78 ? 0.085 2.835 15.778 1.00 78.06 78 MET A N 1
ATOM 593 C CA . MET A 1 78 ? 0.755 3.580 16.848 1.00 78.06 78 MET A CA 1
ATOM 594 C C . MET A 1 78 ? -0.100 4.722 17.411 1.00 78.06 78 MET A C 1
ATOM 596 O O . MET A 1 78 ? 0.228 5.264 18.468 1.00 78.06 78 MET A O 1
ATOM 600 N N . GLN A 1 79 ? -1.190 5.092 16.735 1.00 76.12 79 GLN A N 1
ATOM 601 C CA . GLN A 1 79 ? -2.123 6.102 17.217 1.00 76.12 79 GLN A CA 1
ATOM 602 C C . GLN A 1 79 ? -2.789 5.614 18.514 1.00 76.12 79 GLN A C 1
ATOM 604 O O . GLN A 1 79 ? -3.526 4.628 18.525 1.00 76.12 79 GLN A O 1
ATOM 609 N N . LYS A 1 80 ? -2.496 6.300 19.626 1.00 58.41 80 LYS A N 1
ATOM 610 C CA . LYS A 1 80 ? -3.149 6.075 20.921 1.00 58.41 80 LYS A CA 1
ATOM 611 C C . LYS A 1 80 ? -4.619 6.476 20.833 1.00 58.41 80 LYS A C 1
ATOM 613 O O . LYS A 1 80 ? -4.936 7.533 20.286 1.00 58.41 80 LYS A O 1
ATOM 618 N N . ASN A 1 81 ? -5.498 5.659 21.406 1.00 61.75 81 ASN A N 1
ATOM 619 C CA . ASN A 1 81 ? -6.871 6.082 21.669 1.00 61.75 81 ASN A CA 1
ATOM 620 C C . ASN A 1 81 ? -6.881 7.162 22.764 1.00 61.75 81 ASN A C 1
ATOM 622 O O . ASN A 1 81 ? -5.900 7.323 23.492 1.00 61.75 81 ASN A O 1
ATOM 626 N N . SER A 1 82 ? -7.988 7.895 22.895 1.00 54.03 82 SER A N 1
ATOM 627 C CA . SER A 1 82 ? -8.169 8.956 23.900 1.00 54.03 82 SER A CA 1
ATOM 628 C C . SER A 1 82 ? -7.929 8.501 25.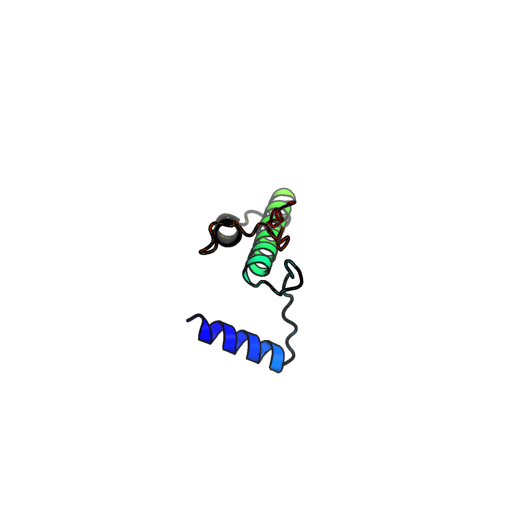353 1.00 54.03 82 SER A C 1
ATOM 630 O O . SER A 1 82 ? -7.632 9.342 26.192 1.00 54.03 82 SER A O 1
ATOM 632 N N . ASP A 1 83 ? -7.950 7.190 25.618 1.00 58.91 83 ASP A N 1
ATOM 633 C CA . ASP A 1 83 ? -7.602 6.551 26.901 1.00 58.91 83 ASP A CA 1
ATOM 634 C C . ASP A 1 83 ? -6.102 6.222 27.072 1.00 58.91 83 ASP A C 1
ATOM 636 O O . ASP A 1 83 ? -5.706 5.492 27.977 1.00 58.91 83 ASP A O 1
ATOM 640 N N . GLY A 1 84 ? -5.220 6.700 26.189 1.00 54.38 84 GLY A N 1
ATOM 641 C CA . GLY A 1 84 ? -3.768 6.505 26.307 1.00 54.38 84 GLY A CA 1
ATOM 642 C C . GLY A 1 84 ? -3.262 5.092 25.978 1.00 54.38 84 GLY A C 1
ATOM 643 O O . GLY A 1 84 ? -2.044 4.890 25.900 1.00 54.38 84 GLY A O 1
ATOM 644 N N . THR A 1 85 ? -4.159 4.138 25.712 1.00 53.56 85 THR A N 1
ATOM 645 C CA . THR A 1 85 ? -3.816 2.788 25.259 1.00 53.56 85 THR A CA 1
ATOM 646 C C . THR A 1 85 ? -3.422 2.803 23.779 1.00 53.56 85 THR A C 1
ATOM 648 O O . THR A 1 85 ? -4.141 3.297 22.904 1.00 53.56 85 THR A O 1
ATOM 651 N N . VAL A 1 86 ? -2.236 2.265 23.483 1.00 54.91 86 VAL A N 1
ATOM 652 C CA . VAL A 1 86 ? -1.855 1.898 22.115 1.00 54.91 86 VAL A CA 1
ATOM 653 C C . VAL A 1 86 ? -2.557 0.573 21.848 1.00 54.91 86 VAL A C 1
ATOM 655 O O . VAL A 1 86 ? -2.188 -0.435 22.443 1.00 54.91 86 VAL A O 1
ATOM 658 N N . SER A 1 87 ? -3.586 0.563 20.999 1.00 50.06 87 SER A N 1
ATOM 659 C CA . SER A 1 87 ? -4.236 -0.680 20.562 1.00 50.06 87 SER A CA 1
ATOM 660 C C . SER A 1 87 ? -3.301 -1.454 19.630 1.00 50.06 87 SER A C 1
ATOM 662 O O . SER A 1 87 ? -3.483 -1.512 18.413 1.00 50.06 87 SER A O 1
ATOM 664 N N . LEU A 1 88 ? -2.283 -2.073 20.223 1.00 53.81 88 LEU A N 1
ATOM 665 C CA . LEU A 1 88 ? -1.558 -3.192 19.649 1.00 53.81 88 LEU A CA 1
ATOM 666 C C . LEU A 1 88 ? -2.508 -4.390 19.677 1.00 53.81 88 LEU A C 1
ATOM 668 O O . LEU A 1 88 ? -2.481 -5.206 20.580 1.00 53.81 88 LEU A O 1
ATOM 672 N N . GLU A 1 89 ? -3.394 -4.424 18.684 1.00 51.84 89 GLU A N 1
ATOM 673 C CA . GLU A 1 89 ? -4.186 -5.597 18.316 1.00 51.84 89 GLU A CA 1
ATOM 674 C C . GLU A 1 89 ? -5.015 -6.221 19.446 1.00 51.84 89 GLU A C 1
ATOM 676 O O . GLU A 1 89 ? -4.654 -7.262 19.966 1.00 51.84 89 GLU A O 1
ATOM 681 N N . GLY A 1 90 ? -6.194 -5.659 19.734 1.00 47.62 90 GLY A N 1
ATOM 682 C CA . GLY A 1 90 ? -7.373 -6.446 20.138 1.00 47.62 90 GLY A CA 1
ATOM 683 C C . GLY A 1 90 ? -7.300 -7.296 21.414 1.00 47.62 90 GLY A C 1
ATOM 684 O O . GLY A 1 90 ? -8.303 -7.918 21.745 1.00 47.62 90 GLY A O 1
ATOM 685 N N . VAL A 1 91 ? -6.192 -7.306 22.149 1.00 43.56 91 VAL A N 1
ATOM 686 C CA . VAL A 1 91 ? -6.137 -7.765 23.531 1.00 43.56 91 VAL A CA 1
ATOM 687 C C . VAL A 1 91 ? -6.405 -6.533 24.376 1.00 43.56 91 VAL A C 1
ATOM 689 O O . VAL A 1 91 ? -5.506 -5.788 24.758 1.00 43.56 91 VAL A O 1
ATOM 692 N N . SER A 1 92 ? -7.686 -6.267 24.603 1.00 44.59 92 SER A N 1
ATOM 693 C CA . SER A 1 92 ? -8.091 -5.513 25.777 1.00 44.59 92 SER A CA 1
ATOM 694 C C . SER A 1 92 ? -7.713 -6.360 26.990 1.00 44.59 92 SER A C 1
ATOM 696 O O . SER A 1 92 ? -8.476 -7.236 27.390 1.00 44.59 92 SER A O 1
ATOM 698 N N . GLU A 1 93 ? -6.521 -6.154 27.548 1.00 45.66 93 GLU A N 1
ATOM 699 C CA . GLU A 1 93 ? -6.339 -6.471 28.960 1.00 45.66 93 GLU A CA 1
ATOM 700 C C . GLU A 1 93 ? -7.198 -5.467 29.726 1.00 45.66 93 GLU A C 1
ATOM 702 O O . GLU A 1 93 ? -6.885 -4.277 29.797 1.00 45.66 93 GLU A O 1
ATOM 707 N N . GLU A 1 94 ? -8.348 -5.934 30.213 1.00 47.41 94 GLU A N 1
ATOM 708 C CA . GLU A 1 94 ? -9.127 -5.198 31.198 1.00 47.41 94 GLU A CA 1
ATOM 709 C C . GLU A 1 94 ? -8.222 -4.909 32.408 1.00 47.41 94 GLU A C 1
ATOM 711 O O . GLU A 1 94 ? -7.502 -5.807 32.867 1.00 47.41 94 GLU A O 1
ATOM 716 N N . PRO A 1 95 ? -8.217 -3.677 32.946 1.00 42.91 95 PRO A N 1
ATOM 717 C CA . PRO A 1 95 ? -7.511 -3.404 34.183 1.00 42.91 95 PRO A CA 1
ATOM 718 C C . PRO A 1 95 ? -8.157 -4.259 35.274 1.00 42.91 95 PRO A C 1
ATOM 720 O O . PRO A 1 95 ? -9.332 -4.080 35.584 1.00 42.91 95 PRO A O 1
ATOM 723 N N . LYS A 1 96 ? -7.400 -5.203 35.850 1.00 46.47 96 LYS A N 1
ATOM 724 C CA . LYS A 1 96 ? -7.817 -5.910 37.065 1.00 46.47 96 LYS A CA 1
ATOM 725 C C . LYS A 1 96 ? -8.075 -4.867 38.146 1.00 46.47 96 LYS A C 1
ATOM 727 O O . LYS A 1 96 ? -7.138 -4.352 38.756 1.00 46.47 96 LYS A O 1
ATOM 732 N N . GLU A 1 97 ? -9.350 -4.563 38.349 1.00 44.50 97 GLU A N 1
ATOM 733 C CA . GLU A 1 97 ? -9.879 -3.892 39.521 1.00 44.50 97 GLU A CA 1
ATOM 734 C C . GLU A 1 97 ? -9.351 -4.665 40.735 1.00 44.50 97 GLU A C 1
ATOM 736 O O . GLU A 1 97 ? -9.698 -5.826 40.967 1.00 44.50 97 GLU A O 1
ATOM 741 N N . LYS A 1 98 ? -8.387 -4.069 41.446 1.00 45.44 98 LYS A N 1
ATOM 742 C CA . LYS A 1 98 ? -7.943 -4.564 42.747 1.00 45.44 98 LYS A CA 1
ATOM 743 C C . LYS A 1 98 ? -9.136 -4.408 43.680 1.00 45.44 98 LYS A C 1
ATOM 745 O O . LYS A 1 98 ? -9.323 -3.347 44.262 1.00 45.44 98 LYS A O 1
ATOM 750 N N . GLY A 1 99 ? -9.944 -5.460 43.760 1.00 43.50 99 GLY A N 1
ATOM 751 C CA . GLY A 1 99 ? -10.949 -5.616 44.792 1.00 43.50 99 GLY A CA 1
ATOM 752 C C . GLY A 1 99 ? -10.287 -5.461 46.155 1.00 43.50 99 GLY A C 1
ATOM 753 O O . GLY A 1 99 ? -9.321 -6.162 46.470 1.00 43.50 99 GLY A O 1
ATOM 754 N N . ASP A 1 100 ? -10.804 -4.495 46.904 1.00 46.75 100 ASP A N 1
ATOM 755 C CA . ASP A 1 100 ? -10.692 -4.383 48.350 1.00 46.75 100 ASP A CA 1
ATOM 756 C C . ASP A 1 100 ? -10.899 -5.765 48.979 1.00 46.75 100 ASP A C 1
ATOM 758 O O . ASP A 1 100 ? -11.948 -6.389 48.803 1.00 46.75 100 ASP A O 1
ATOM 762 N N . ILE A 1 101 ? -9.895 -6.251 49.705 1.00 47.81 101 ILE A N 1
ATOM 763 C CA . ILE A 1 101 ? -10.067 -7.360 50.640 1.00 47.81 101 ILE A CA 1
ATOM 764 C C . ILE A 1 101 ? -10.020 -6.712 52.016 1.00 47.81 101 ILE A C 1
ATOM 766 O O . ILE A 1 101 ? -8.951 -6.320 52.489 1.00 47.81 101 ILE A O 1
ATOM 770 N N . THR A 1 102 ? -11.212 -6.510 52.570 1.00 48.09 102 THR A N 1
ATOM 771 C CA . THR A 1 102 ? -11.439 -6.164 53.976 1.00 48.09 102 THR A CA 1
ATOM 772 C C . THR A 1 102 ? -11.092 -7.348 54.871 1.00 48.09 102 THR A C 1
ATOM 774 O O . THR A 1 102 ? -11.274 -8.502 54.415 1.00 48.09 102 THR A O 1
#

Mean predicted aligned error: 13.02 Å

Foldseek 3Di:
DVVVVVVVVVVCVVVVPDDDFDDAQNHGDPLVVQLVVLVVVLVVVVVCVVVCVPPPDDSPVSVVSNVVSVCVVVVQQQDADPVRDRCPGDPPPDPPPPDDDD

Sequence (102 aa):
MLDGLKSFIVKLNESGVPLPMVRTNGKPSLTATLVFLSFNMALLGQLGKISNFFGDIDLTQSNYLLLICLSAYLGRRMQKNSDGTVSLEGVSEEPKEKGDIT

Radius of gyration: 19.9 Å; Cα contacts (8 Å, |Δi|>4): 66; chains: 1; bounding box: 41×25×72 Å

Solvent-accessible surface area (backbone atoms only — not comparable to full-atom values): 6135 Å² total; per-residue (Å²): 111,71,66,59,52,51,54,49,54,50,52,38,52,74,72,68,49,86,74,90,58,41,64,59,92,90,38,77,28,70,55,57,27,50,27,52,52,29,45,53,52,33,49,51,50,51,53,30,47,75,66,53,74,65,48,93,66,83,54,65,66,41,48,50,50,26,50,53,30,43,49,52,42,50,49,62,42,62,47,54,47,100,83,71,47,58,62,72,69,89,68,79,75,72,80,80,75,80,73,84,82,129

pLDDT: mean 73.15, std 14.2, range [42.91, 89.75]

Secondary structure (DSSP, 8-state):
-HHHHHHHHHHHHHTT----PPEETTEE-HHHHHHHHHHHHHHHHHHHHHTTSS-S---HHHHHHHHHHHHHHHHHHH-B-TTS-B--TT------------